Protein AF-A0A455VEK9-F1 (afdb_monomer)

Radius of gyration: 27.52 Å; Cα contacts (8 Å, |Δi|>4): 97; chains: 1; bounding box: 54×45×71 Å

Structure (mmCIF, N/CA/C/O backbone):
data_AF-A0A455VEK9-F1
#
_entry.id   AF-A0A455VEK9-F1
#
loop_
_atom_site.group_PDB
_atom_site.id
_atom_site.type_symbol
_atom_site.label_atom_id
_atom_site.label_alt_id
_atom_site.label_comp_id
_atom_site.label_asym_id
_atom_site.label_entity_id
_atom_site.label_seq_id
_atom_site.pdbx_PDB_ins_code
_atom_site.Cartn_x
_atom_site.Cartn_y
_atom_site.Cartn_z
_atom_site.occupancy
_atom_site.B_iso_or_equiv
_atom_site.auth_seq_id
_atom_site.auth_comp_id
_atom_site.auth_asym_id
_atom_site.auth_atom_id
_atom_site.pdbx_PDB_model_num
ATOM 1 N N . MET A 1 1 ? 9.183 -17.885 -6.581 1.00 49.00 1 MET A N 1
ATOM 2 C CA . MET A 1 1 ? 8.809 -17.542 -7.976 1.00 49.00 1 MET A CA 1
ATOM 3 C C . MET A 1 1 ? 9.908 -16.776 -8.721 1.00 49.00 1 MET A C 1
ATOM 5 O O . MET A 1 1 ? 10.063 -17.034 -9.907 1.00 49.00 1 MET A O 1
ATOM 9 N N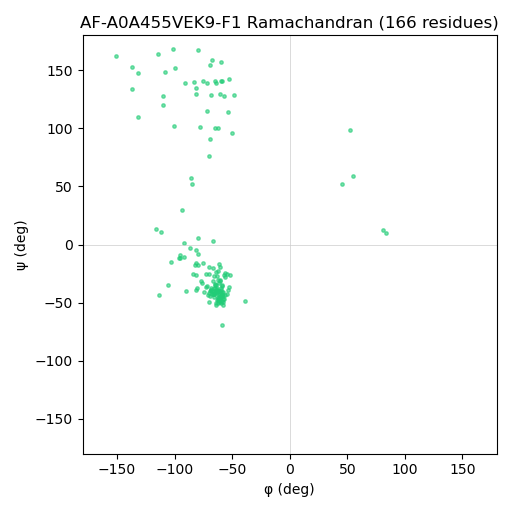 . SER A 1 2 ? 10.698 -15.901 -8.075 1.00 60.31 2 SER A N 1
ATOM 10 C CA . SER A 1 2 ? 11.718 -15.081 -8.764 1.00 60.31 2 SER A CA 1
ATOM 11 C C . SER A 1 2 ? 12.895 -15.869 -9.361 1.00 60.31 2 SER A C 1
ATOM 13 O O . SER A 1 2 ? 13.379 -15.491 -10.421 1.00 60.31 2 SER A O 1
ATOM 15 N N . ILE A 1 3 ? 13.304 -16.995 -8.760 1.00 67.94 3 ILE A N 1
ATOM 16 C CA . ILE A 1 3 ? 14.452 -17.800 -9.233 1.00 67.94 3 ILE A CA 1
ATOM 17 C C . ILE A 1 3 ? 14.229 -18.329 -10.658 1.00 67.94 3 ILE A C 1
ATOM 19 O O . ILE A 1 3 ? 15.059 -18.120 -11.535 1.00 67.94 3 ILE A O 1
ATOM 23 N N . ARG A 1 4 ? 13.060 -18.928 -10.923 1.00 74.62 4 ARG A N 1
ATOM 24 C CA . ARG A 1 4 ? 12.720 -19.468 -12.251 1.00 74.62 4 ARG A CA 1
ATOM 25 C C . ARG A 1 4 ? 12.644 -18.372 -13.322 1.00 74.62 4 ARG A C 1
ATOM 27 O O . ARG A 1 4 ? 13.003 -18.608 -14.470 1.00 74.62 4 ARG A O 1
ATOM 34 N N . LEU A 1 5 ? 12.181 -17.175 -12.953 1.00 75.56 5 LEU A N 1
ATOM 35 C CA . LEU A 1 5 ? 12.148 -16.020 -13.854 1.00 75.56 5 LEU A CA 1
ATOM 36 C C . LEU A 1 5 ? 13.564 -15.501 -14.152 1.00 75.56 5 LEU A C 1
ATOM 38 O O . LEU A 1 5 ? 13.869 -15.206 -15.306 1.00 75.56 5 LEU A O 1
ATOM 42 N N . ALA A 1 6 ? 14.431 -15.436 -13.139 1.00 74.00 6 ALA A N 1
ATOM 43 C CA . ALA A 1 6 ? 15.826 -15.039 -13.304 1.00 74.00 6 ALA A CA 1
ATOM 44 C C . ALA A 1 6 ? 16.577 -15.996 -14.248 1.00 74.00 6 ALA A C 1
ATOM 46 O O . ALA A 1 6 ? 17.208 -15.537 -15.196 1.00 74.00 6 ALA A O 1
ATOM 47 N N . GLU A 1 7 ? 16.416 -17.312 -14.079 1.00 79.00 7 GLU A N 1
ATOM 48 C CA . GLU A 1 7 ? 17.005 -18.329 -14.969 1.00 79.00 7 GLU A CA 1
ATOM 49 C C . GLU A 1 7 ? 16.542 -18.176 -16.431 1.00 79.00 7 GLU A C 1
ATOM 51 O O . GLU A 1 7 ? 17.333 -18.297 -17.370 1.00 79.00 7 GLU A O 1
ATOM 56 N N . MET A 1 8 ? 15.256 -17.876 -16.653 1.00 80.31 8 MET A N 1
ATOM 57 C CA . MET A 1 8 ? 14.725 -17.629 -17.999 1.00 80.31 8 MET A CA 1
ATOM 58 C C . MET A 1 8 ? 15.327 -16.369 -18.636 1.00 80.31 8 MET A C 1
ATOM 60 O O . MET A 1 8 ? 15.599 -16.357 -19.840 1.00 80.31 8 MET A O 1
ATOM 64 N N . LEU A 1 9 ? 15.561 -15.322 -17.843 1.00 78.50 9 LEU A N 1
ATOM 65 C CA . LEU A 1 9 ? 16.163 -14.072 -18.306 1.00 78.50 9 LEU A CA 1
ATOM 66 C C . LEU A 1 9 ? 17.659 -14.213 -18.598 1.00 78.50 9 LEU A C 1
ATOM 68 O O . LEU A 1 9 ? 18.131 -13.655 -19.588 1.00 78.50 9 LEU A O 1
ATOM 72 N N . GLU A 1 10 ? 18.392 -15.003 -17.815 1.00 77.81 10 GLU A N 1
ATOM 73 C CA . GLU A 1 10 ? 19.787 -15.344 -18.119 1.00 77.81 10 GLU A CA 1
ATOM 74 C C . GLU A 1 10 ? 19.894 -16.117 -19.429 1.00 77.81 10 GLU A C 1
ATOM 76 O O . GLU A 1 10 ? 20.705 -15.779 -20.291 1.00 77.81 10 GLU A O 1
ATOM 81 N N . ARG A 1 11 ? 19.017 -17.107 -19.630 1.00 78.25 11 ARG A N 1
ATOM 82 C CA . ARG A 1 11 ? 18.989 -17.881 -20.873 1.00 78.25 11 ARG A CA 1
ATOM 83 C C . ARG A 1 11 ? 18.643 -17.013 -22.082 1.00 78.25 11 ARG A C 1
ATOM 85 O O . ARG A 1 11 ? 19.254 -17.174 -23.136 1.00 78.25 11 ARG A O 1
ATOM 92 N N . ARG A 1 12 ? 17.715 -16.062 -21.928 1.00 77.81 12 ARG A N 1
ATOM 93 C CA . ARG A 1 12 ? 17.414 -15.039 -22.944 1.00 77.81 12 ARG A CA 1
ATOM 94 C C . ARG A 1 12 ? 18.646 -14.183 -23.250 1.00 77.81 12 ARG A C 1
ATOM 96 O O . ARG A 1 12 ? 18.980 -14.031 -24.418 1.00 77.81 12 ARG A O 1
ATOM 103 N N . SER A 1 13 ? 19.328 -13.666 -22.227 1.00 73.88 13 SER A N 1
ATOM 104 C CA . SER A 1 13 ? 20.542 -12.851 -22.388 1.00 73.88 13 SER A CA 1
ATOM 105 C C . SER A 1 13 ? 21.649 -13.622 -23.114 1.00 73.88 13 SER A C 1
ATOM 107 O O . SER A 1 13 ? 22.247 -13.118 -24.062 1.00 73.88 13 SER A O 1
ATOM 109 N N . ALA A 1 14 ? 21.868 -14.888 -22.751 1.00 73.94 14 ALA A N 1
ATOM 110 C CA . ALA A 1 14 ? 22.838 -15.748 -23.418 1.00 73.94 14 ALA A CA 1
ATOM 111 C C . ALA A 1 14 ? 22.513 -15.941 -24.909 1.00 73.94 14 ALA A C 1
ATOM 113 O O . ALA A 1 14 ? 23.411 -15.818 -25.739 1.00 73.94 14 ALA A O 1
ATOM 114 N N . LEU A 1 15 ? 21.244 -16.183 -25.260 1.00 73.38 15 LEU A N 1
ATOM 115 C CA . LEU A 1 15 ? 20.808 -16.317 -26.654 1.00 73.38 15 LEU A CA 1
ATOM 116 C C . LEU A 1 15 ? 21.025 -15.019 -27.444 1.00 73.38 15 LEU A C 1
ATOM 118 O O . LEU A 1 15 ? 21.622 -15.056 -28.518 1.00 73.38 15 LEU A O 1
ATOM 122 N N . LEU A 1 16 ? 20.618 -13.873 -26.895 1.00 68.81 16 LEU A N 1
ATOM 123 C CA . LEU A 1 16 ? 20.774 -12.573 -27.559 1.00 68.81 16 LEU A CA 1
ATOM 124 C C . LEU A 1 16 ? 22.251 -12.180 -27.742 1.00 68.81 16 LEU A C 1
ATOM 126 O O . LEU A 1 16 ? 22.606 -11.606 -28.766 1.00 68.81 16 LEU A O 1
ATOM 130 N N . ASN A 1 17 ? 23.127 -12.546 -26.799 1.00 64.75 17 ASN A N 1
ATOM 131 C CA . ASN A 1 17 ? 24.557 -12.228 -26.867 1.00 64.75 17 ASN A CA 1
ATOM 132 C C . ASN A 1 17 ? 25.375 -13.182 -27.758 1.00 64.75 17 ASN A C 1
ATOM 134 O O . ASN A 1 17 ? 26.420 -12.783 -28.264 1.00 64.75 17 ASN A O 1
ATOM 138 N N . HIS A 1 18 ? 24.939 -14.434 -27.951 1.00 60.41 18 HIS A N 1
ATOM 139 C CA . HIS A 1 18 ? 25.705 -15.446 -28.704 1.00 60.41 18 HIS A CA 1
ATOM 140 C C . HIS A 1 18 ? 25.178 -15.703 -30.118 1.00 60.41 18 HIS A C 1
ATOM 142 O O . HIS A 1 18 ? 25.878 -16.312 -30.927 1.00 60.41 18 HIS A O 1
ATOM 148 N N . SER A 1 19 ? 23.959 -15.270 -30.441 1.00 55.59 19 SER A N 1
ATOM 149 C CA . SER A 1 19 ? 23.353 -15.536 -31.744 1.00 55.59 19 SER A CA 1
ATOM 150 C C . SER A 1 19 ? 22.761 -14.269 -32.352 1.00 55.59 19 SER A C 1
ATOM 152 O O . SER A 1 19 ? 21.723 -13.784 -31.923 1.00 55.59 19 SER A O 1
ATOM 154 N N . GLY A 1 20 ? 23.389 -13.768 -33.421 1.00 56.53 20 GLY A N 1
ATOM 155 C CA . GLY A 1 20 ? 22.920 -12.587 -34.164 1.00 56.53 20 GLY A CA 1
ATOM 156 C C . GLY A 1 20 ? 21.585 -12.775 -34.902 1.00 56.53 20 GLY A C 1
ATOM 157 O O . GLY A 1 20 ? 21.146 -11.880 -35.614 1.00 56.53 20 GLY A O 1
ATOM 158 N N . HIS A 1 21 ? 20.950 -13.941 -34.756 1.00 60.25 21 HIS A N 1
ATOM 159 C CA . HIS A 1 21 ? 19.657 -14.282 -35.351 1.00 60.25 21 HIS A CA 1
ATOM 160 C C . HIS A 1 21 ? 18.473 -14.052 -34.409 1.00 60.25 21 HIS A C 1
ATOM 162 O O . HIS A 1 21 ? 17.329 -14.116 -34.854 1.00 60.25 21 HIS A O 1
ATOM 168 N N . PHE A 1 22 ? 18.726 -13.806 -33.123 1.00 59.12 22 PHE A N 1
ATOM 169 C CA . PHE A 1 22 ? 17.678 -13.574 -32.141 1.00 59.12 22 PHE A CA 1
ATOM 170 C C . PHE A 1 22 ? 17.711 -12.116 -31.708 1.00 59.12 22 PHE A C 1
ATOM 172 O O . PHE A 1 22 ? 18.740 -11.594 -31.292 1.00 59.12 22 PHE A O 1
ATOM 179 N N . TYR A 1 23 ? 16.557 -11.467 -31.791 1.00 59.19 23 TYR A N 1
ATOM 180 C CA . TYR A 1 23 ? 16.343 -10.116 -31.303 1.00 59.19 23 TYR A CA 1
ATOM 181 C C . TYR A 1 23 ? 15.060 -10.091 -30.475 1.00 59.19 23 TYR A C 1
ATOM 183 O O . TYR A 1 23 ? 14.115 -10.840 -30.728 1.00 59.19 23 TYR A O 1
ATOM 191 N N . CYS A 1 24 ? 15.026 -9.235 -29.459 1.00 61.94 24 CYS A N 1
ATOM 192 C CA . CYS A 1 24 ? 13.806 -8.933 -28.727 1.00 61.94 24 CYS A CA 1
ATOM 193 C C . CYS A 1 24 ? 13.382 -7.506 -29.042 1.00 61.94 24 CYS A C 1
ATOM 195 O O . CYS A 1 24 ? 14.107 -6.568 -28.734 1.00 61.94 24 CYS A O 1
ATOM 197 N N . GLU A 1 25 ? 12.183 -7.352 -29.598 1.00 54.66 25 GLU A N 1
ATOM 198 C CA . GLU A 1 25 ? 11.638 -6.052 -30.004 1.00 54.66 25 GLU A CA 1
ATOM 199 C C . GLU A 1 25 ? 11.265 -5.145 -28.821 1.00 54.66 25 GLU A C 1
ATOM 201 O O . GLU A 1 25 ? 11.131 -3.937 -28.992 1.00 54.66 25 GLU A O 1
ATOM 206 N N . ARG A 1 26 ? 11.089 -5.703 -27.615 1.00 56.25 26 ARG A N 1
ATOM 207 C CA . ARG A 1 26 ? 10.710 -4.950 -26.411 1.00 56.25 26 ARG A CA 1
ATOM 208 C C . ARG A 1 26 ? 11.499 -5.375 -25.177 1.00 56.25 26 ARG A C 1
ATOM 210 O O . ARG A 1 26 ? 11.899 -6.537 -25.051 1.00 56.25 26 ARG A O 1
ATOM 217 N N . MET A 1 27 ? 11.642 -4.426 -24.246 1.00 59.47 27 MET A N 1
ATOM 218 C CA . MET A 1 27 ? 12.062 -4.663 -22.860 1.00 59.47 27 MET A CA 1
ATOM 219 C C . MET A 1 27 ? 13.393 -5.420 -22.764 1.00 59.47 27 MET A C 1
ATOM 221 O O . MET A 1 27 ? 13.475 -6.550 -22.264 1.00 59.47 27 MET A O 1
ATOM 225 N N . HIS A 1 28 ? 14.433 -4.822 -23.341 1.00 66.44 28 HIS A N 1
ATOM 226 C CA . HIS A 1 28 ? 15.783 -5.382 -23.340 1.00 66.44 28 HIS A CA 1
ATOM 227 C C . HIS A 1 28 ? 16.707 -4.640 -22.370 1.00 66.44 28 HIS A C 1
ATOM 229 O O . HIS A 1 28 ? 17.533 -5.273 -21.717 1.00 66.44 28 HIS A O 1
ATOM 235 N N . SER A 1 29 ? 16.527 -3.325 -22.221 1.00 75.50 29 SER A N 1
ATOM 236 C CA . SER A 1 29 ? 17.256 -2.527 -21.238 1.00 75.50 29 SER A CA 1
ATOM 237 C C . SER A 1 29 ? 16.415 -2.271 -19.990 1.00 75.50 29 SER A C 1
ATOM 239 O O . SER A 1 29 ? 15.189 -2.177 -20.060 1.00 75.50 29 SER A O 1
ATOM 241 N N . LEU A 1 30 ? 17.079 -2.085 -18.847 1.00 81.69 30 LEU A N 1
ATOM 242 C CA . LEU A 1 30 ? 16.438 -1.647 -17.604 1.00 81.69 30 LEU A CA 1
ATOM 243 C C . LEU A 1 30 ? 15.627 -0.356 -17.806 1.00 81.69 30 LEU A C 1
ATOM 245 O O . LEU A 1 30 ? 14.525 -0.225 -17.283 1.00 81.69 30 LEU A O 1
ATOM 249 N N . THR A 1 31 ? 16.146 0.576 -18.606 1.00 84.00 31 THR A N 1
ATOM 250 C CA . THR A 1 31 ? 15.482 1.859 -18.862 1.00 84.00 31 THR A CA 1
ATOM 251 C C . THR A 1 31 ? 14.162 1.718 -19.615 1.00 84.00 31 THR A C 1
ATOM 253 O O . THR A 1 31 ? 13.276 2.542 -19.421 1.00 84.00 31 THR A O 1
ATOM 256 N N . ASP A 1 32 ? 13.990 0.664 -20.418 1.00 83.12 32 ASP A N 1
ATOM 257 C CA . ASP A 1 32 ? 12.723 0.412 -21.114 1.00 83.12 32 ASP A CA 1
ATOM 258 C C . ASP A 1 32 ? 11.639 -0.044 -20.137 1.00 83.12 32 ASP A C 1
ATOM 260 O O . ASP A 1 32 ? 10.489 0.356 -20.276 1.00 83.12 32 ASP A O 1
ATOM 264 N N . PHE A 1 33 ? 12.006 -0.828 -19.115 1.00 84.69 33 PHE A N 1
ATOM 265 C CA . PHE A 1 33 ? 11.078 -1.193 -18.042 1.00 84.69 33 PHE A CA 1
ATOM 266 C C . PHE A 1 33 ? 10.673 0.024 -17.213 1.00 84.69 33 PHE A C 1
ATOM 268 O O . PHE A 1 33 ? 9.500 0.166 -16.889 1.00 84.69 33 PHE A O 1
ATOM 275 N N . ILE A 1 34 ? 11.629 0.901 -16.883 1.00 88.38 34 ILE A N 1
ATOM 276 C CA . ILE A 1 34 ? 11.358 2.124 -16.115 1.00 88.38 34 ILE A CA 1
ATOM 277 C C . ILE A 1 34 ? 10.450 3.072 -16.916 1.00 88.38 34 ILE A C 1
ATOM 279 O O . ILE A 1 34 ? 9.512 3.634 -16.356 1.00 88.38 34 ILE A O 1
ATOM 283 N N . ASP A 1 35 ? 10.690 3.222 -18.222 1.00 88.44 35 ASP A N 1
ATOM 284 C CA . ASP A 1 35 ? 9.853 4.048 -19.097 1.00 88.44 35 ASP A CA 1
ATOM 285 C C . ASP A 1 35 ? 8.414 3.529 -19.209 1.00 88.44 35 ASP A C 1
ATOM 287 O O . ASP A 1 35 ? 7.488 4.339 -19.168 1.00 88.44 35 ASP A O 1
ATOM 291 N N . ASP A 1 36 ? 8.243 2.209 -19.329 1.00 87.31 36 ASP A N 1
ATOM 292 C CA . ASP A 1 36 ? 6.943 1.537 -19.447 1.00 87.31 36 ASP A CA 1
ATOM 293 C C . ASP A 1 36 ? 6.099 1.723 -18.177 1.00 87.31 36 ASP A C 1
ATOM 295 O O . ASP A 1 36 ? 4.991 2.254 -18.223 1.00 87.31 36 ASP A O 1
ATOM 299 N N . VAL A 1 37 ? 6.658 1.407 -17.003 1.00 88.69 37 VAL A N 1
ATOM 300 C CA . VAL A 1 37 ? 5.939 1.597 -15.726 1.00 88.69 37 VAL A CA 1
ATOM 301 C C . VAL A 1 37 ? 5.776 3.073 -15.357 1.00 88.69 37 VAL A C 1
ATOM 303 O O . VAL A 1 37 ? 4.864 3.445 -14.618 1.00 88.69 37 VAL A O 1
ATOM 306 N N . GLY A 1 38 ? 6.668 3.928 -15.855 1.00 87.38 38 GLY A N 1
ATOM 307 C CA . GLY A 1 38 ? 6.678 5.357 -15.589 1.00 87.38 38 GLY A CA 1
ATOM 308 C C . GLY A 1 38 ? 5.670 6.156 -16.412 1.00 87.38 38 GLY A C 1
ATOM 309 O O . GLY A 1 38 ? 5.505 7.347 -16.145 1.00 87.38 38 GLY A O 1
ATOM 310 N N . GLU A 1 39 ? 4.993 5.560 -17.400 1.00 89.75 39 GLU A N 1
ATOM 311 C CA . GLU A 1 39 ? 4.081 6.264 -18.316 1.00 89.75 39 GLU A CA 1
ATOM 312 C C . GLU A 1 39 ? 2.986 7.051 -17.575 1.00 89.75 39 GLU A C 1
ATOM 314 O O . GLU A 1 39 ? 2.754 8.223 -17.871 1.00 89.75 39 GLU A O 1
ATOM 319 N N . GLY A 1 40 ? 2.392 6.454 -16.537 1.00 90.56 40 GLY A N 1
ATOM 320 C CA . GLY A 1 40 ? 1.359 7.090 -15.711 1.00 90.56 40 GLY A CA 1
ATOM 321 C C . GLY A 1 40 ? 1.878 8.031 -14.615 1.00 90.56 40 GLY A C 1
ATOM 322 O O . GLY A 1 40 ? 1.079 8.664 -13.925 1.00 90.56 40 GLY A O 1
ATOM 323 N N . ASN A 1 41 ? 3.195 8.133 -14.415 1.00 92.75 41 ASN A N 1
ATOM 324 C CA . ASN A 1 41 ? 3.784 8.939 -13.349 1.00 92.75 41 ASN A CA 1
ATOM 325 C C . ASN A 1 41 ? 4.282 10.288 -13.893 1.00 92.75 41 ASN A C 1
ATOM 327 O O . ASN A 1 41 ? 5.366 10.389 -14.467 1.00 92.75 41 ASN A O 1
ATOM 331 N N . GLY A 1 42 ? 3.510 11.353 -13.652 1.00 92.31 42 GLY A N 1
ATOM 332 C CA . GLY A 1 42 ? 3.838 12.701 -14.129 1.00 92.31 42 GLY A CA 1
ATOM 333 C C . GLY A 1 42 ? 5.187 13.237 -13.632 1.00 92.31 42 GLY A C 1
ATOM 334 O O . GLY A 1 42 ? 5.893 13.896 -14.392 1.00 92.31 42 GLY A O 1
ATOM 335 N N . LEU A 1 43 ? 5.594 12.912 -12.399 1.00 94.31 43 LEU A N 1
ATOM 336 C CA . LEU A 1 43 ? 6.900 13.324 -11.868 1.00 94.31 43 LEU A CA 1
ATOM 337 C C . LEU A 1 43 ? 8.043 12.605 -12.586 1.00 94.31 43 LEU A C 1
ATOM 339 O O . LEU A 1 43 ? 9.067 13.215 -12.893 1.00 94.31 43 LEU A O 1
ATOM 343 N N . TYR A 1 44 ? 7.851 11.323 -12.897 1.00 93.94 44 TYR A N 1
ATOM 344 C CA . TYR A 1 44 ? 8.806 10.581 -13.706 1.00 93.94 44 TYR A CA 1
ATOM 345 C C . TYR A 1 44 ? 8.935 11.195 -15.104 1.00 93.94 44 TYR A C 1
ATOM 347 O O . TYR A 1 44 ? 10.049 11.500 -15.524 1.00 93.94 44 TYR A O 1
ATOM 355 N N . GLN A 1 45 ? 7.815 11.442 -15.796 1.00 94.88 45 GLN A N 1
ATOM 356 C CA . GLN A 1 45 ? 7.831 11.995 -17.156 1.00 94.88 45 GLN A CA 1
ATOM 357 C C . GLN A 1 45 ? 8.483 13.384 -17.226 1.00 94.88 45 GLN A C 1
ATOM 359 O O . GLN A 1 45 ? 9.218 13.658 -18.172 1.00 94.88 45 GLN A O 1
ATOM 364 N N . LEU A 1 46 ? 8.223 14.251 -16.241 1.00 94.12 46 LEU A N 1
ATOM 365 C CA . LEU A 1 46 ? 8.692 15.639 -16.255 1.00 94.12 46 LEU A CA 1
ATOM 366 C C . LEU A 1 46 ? 10.143 15.800 -15.802 1.00 94.12 46 LEU A C 1
ATOM 368 O O . LEU A 1 46 ? 10.856 16.625 -16.365 1.00 94.12 46 LEU A O 1
ATOM 372 N N . TYR A 1 47 ? 10.575 15.045 -14.790 1.00 93.75 47 TYR A N 1
ATOM 373 C CA . TYR A 1 47 ? 11.857 15.299 -14.128 1.00 93.75 47 TYR A CA 1
ATOM 374 C C . TYR A 1 47 ? 12.882 14.192 -14.348 1.00 93.75 47 TYR A C 1
ATOM 376 O O . TYR A 1 47 ? 14.042 14.481 -14.611 1.00 93.75 47 TYR A O 1
ATOM 384 N N . LEU A 1 48 ? 12.478 12.923 -14.251 1.00 92.44 48 LEU A N 1
ATOM 385 C CA . LEU A 1 48 ? 13.432 11.807 -14.263 1.00 92.44 48 LEU A CA 1
ATOM 386 C C . LEU A 1 48 ? 13.705 11.280 -15.669 1.00 92.44 48 LEU A C 1
ATOM 388 O O . LEU A 1 48 ? 14.847 10.977 -16.004 1.00 92.44 48 LEU A O 1
ATOM 392 N N . LYS A 1 49 ? 12.677 11.192 -16.514 1.00 92.81 49 LYS A N 1
ATOM 393 C CA . LYS A 1 49 ? 12.809 10.680 -17.878 1.00 92.81 49 LYS A CA 1
ATOM 394 C C . LYS A 1 49 ? 13.799 11.496 -18.723 1.00 92.81 49 LYS A C 1
ATOM 396 O O . LYS A 1 49 ? 14.635 10.865 -19.368 1.00 92.81 49 LYS A O 1
ATOM 401 N N . PRO A 1 50 ? 13.795 12.846 -18.712 1.00 93.94 50 PRO A N 1
ATOM 402 C CA . PRO A 1 50 ? 14.770 13.628 -19.476 1.00 93.94 50 PRO A CA 1
ATOM 403 C C . PRO A 1 50 ? 16.221 13.380 -19.049 1.00 93.94 50 PRO A C 1
ATOM 405 O O . PRO A 1 50 ? 17.102 13.375 -19.902 1.00 93.94 50 PRO A O 1
ATOM 408 N N . GLU A 1 51 ? 16.462 13.117 -17.763 1.00 93.06 51 GLU A N 1
ATOM 409 C CA . GLU A 1 51 ? 17.791 12.802 -17.218 1.00 93.06 51 GLU A CA 1
ATOM 410 C C . GLU A 1 51 ? 18.219 11.356 -17.522 1.00 93.06 51 GLU A C 1
ATOM 412 O O . GLU A 1 51 ? 19.401 11.068 -17.724 1.00 93.06 51 GLU A O 1
ATOM 417 N N . LEU A 1 52 ? 17.258 10.428 -17.607 1.00 89.31 52 LEU A N 1
ATOM 418 C CA . LEU A 1 52 ? 17.512 9.016 -17.901 1.00 89.31 52 LEU A CA 1
ATOM 419 C C . LEU A 1 52 ? 17.809 8.769 -19.390 1.00 89.31 52 LEU A C 1
ATOM 421 O O . LEU A 1 52 ? 18.605 7.891 -19.727 1.00 89.31 52 LEU A O 1
ATOM 425 N N . GLN A 1 53 ? 17.197 9.544 -20.293 1.00 88.38 53 GLN A N 1
ATOM 426 C CA . GLN A 1 53 ? 17.356 9.382 -21.745 1.00 88.38 53 GLN A CA 1
ATOM 427 C C . GLN A 1 53 ? 18.819 9.474 -22.224 1.00 88.38 53 GLN A C 1
ATOM 429 O O . GLN A 1 53 ? 19.256 8.579 -22.950 1.00 88.38 53 GLN A O 1
ATOM 434 N N . PRO A 1 54 ? 19.633 10.462 -21.794 1.00 90.50 54 PRO A N 1
ATOM 435 C CA . PRO A 1 54 ? 21.057 10.515 -22.118 1.00 90.50 54 PRO A CA 1
ATOM 436 C C . PRO A 1 54 ? 21.839 9.270 -21.700 1.00 90.50 54 PRO A C 1
ATOM 438 O O . PRO A 1 54 ? 22.850 8.952 -22.324 1.00 90.50 54 PRO A O 1
ATOM 441 N N . LEU A 1 55 ? 21.394 8.557 -20.662 1.00 87.12 55 LEU A N 1
ATOM 442 C CA . LEU A 1 55 ? 22.071 7.365 -20.158 1.00 87.12 55 LEU A CA 1
ATOM 443 C C . LEU A 1 55 ? 21.771 6.116 -21.005 1.00 87.12 55 LEU A C 1
ATOM 445 O O . LEU A 1 55 ? 22.570 5.179 -20.994 1.00 87.12 55 LEU A O 1
ATOM 449 N N . LYS A 1 56 ? 20.710 6.122 -21.827 1.00 82.81 56 LYS A N 1
ATOM 450 C CA . LYS A 1 56 ? 20.416 5.033 -22.781 1.00 82.81 56 LYS A CA 1
ATOM 451 C C . LYS A 1 56 ? 21.504 4.827 -23.838 1.00 82.81 56 LYS A C 1
ATOM 453 O O . LYS A 1 56 ? 21.547 3.782 -24.477 1.00 82.81 56 LYS A O 1
ATOM 458 N N . ARG A 1 57 ? 22.401 5.803 -24.025 1.00 81.25 57 ARG A N 1
ATOM 459 C CA . ARG A 1 57 ? 23.541 5.698 -24.953 1.00 81.25 57 ARG A CA 1
ATOM 460 C C . ARG A 1 57 ? 24.583 4.660 -24.527 1.00 81.25 57 ARG A C 1
ATOM 462 O O . ARG A 1 57 ? 25.414 4.272 -25.344 1.00 81.25 57 ARG A O 1
ATOM 469 N N . TYR A 1 58 ? 24.605 4.284 -23.247 1.00 80.56 58 TYR A N 1
ATOM 470 C CA . TYR A 1 58 ? 25.538 3.286 -22.740 1.00 80.56 58 TYR A CA 1
ATOM 471 C C . TYR A 1 58 ? 25.012 1.883 -23.029 1.00 80.56 58 TYR A C 1
ATOM 473 O O . TYR A 1 58 ? 23.873 1.554 -22.709 1.00 80.56 58 TYR A O 1
ATOM 481 N N . ASP A 1 59 ? 25.881 1.063 -23.611 1.00 73.31 59 ASP A N 1
ATOM 482 C CA . ASP A 1 59 ? 25.620 -0.344 -23.901 1.00 73.31 59 ASP A CA 1
ATOM 483 C C . ASP A 1 59 ? 25.315 -1.147 -22.618 1.00 73.31 59 ASP A C 1
ATOM 485 O O . ASP A 1 59 ? 25.721 -0.778 -21.514 1.00 73.31 59 ASP A O 1
ATOM 489 N N . LEU A 1 60 ? 24.626 -2.277 -22.751 1.00 73.19 60 LEU A N 1
ATOM 490 C CA . LEU A 1 60 ? 24.084 -3.060 -21.633 1.00 73.19 60 LEU A CA 1
ATOM 491 C C . LEU A 1 60 ? 25.157 -3.601 -20.696 1.00 73.19 60 LEU A C 1
ATOM 493 O O . LEU A 1 60 ? 24.878 -3.822 -19.527 1.00 73.19 60 LEU A O 1
ATOM 497 N N . LYS A 1 61 ? 26.396 -3.747 -21.173 1.00 78.00 61 LYS A N 1
ATOM 498 C CA . LYS A 1 61 ? 27.550 -4.112 -20.337 1.00 78.00 61 LYS A CA 1
ATOM 499 C C . LYS A 1 61 ? 27.855 -3.104 -19.221 1.00 78.00 61 LYS A C 1
ATOM 501 O O . LYS A 1 61 ? 28.576 -3.442 -18.290 1.00 78.00 61 LYS A O 1
ATOM 506 N N . TYR A 1 62 ? 27.362 -1.868 -19.336 1.00 79.12 62 TYR A N 1
ATOM 507 C CA . TYR A 1 62 ? 27.515 -0.824 -18.319 1.00 79.12 62 TYR A CA 1
ATOM 508 C C . TYR A 1 62 ? 26.355 -0.792 -17.318 1.00 79.12 62 TYR A C 1
ATOM 510 O O . TYR A 1 62 ? 26.449 -0.099 -16.307 1.00 79.12 62 TYR A O 1
ATOM 518 N N . TRP A 1 63 ? 25.274 -1.523 -17.587 1.00 82.81 63 TRP A N 1
ATOM 519 C CA . TRP A 1 63 ? 24.091 -1.576 -16.739 1.00 82.81 63 TRP A CA 1
ATOM 520 C C . TRP A 1 63 ? 24.004 -2.926 -16.024 1.00 82.81 63 TRP A C 1
ATOM 522 O O . TRP A 1 63 ? 24.417 -3.944 -16.580 1.00 82.81 63 TRP A O 1
ATOM 532 N N . PRO A 1 64 ? 23.443 -2.979 -14.806 1.00 84.12 64 PRO A N 1
ATOM 533 C CA . PRO A 1 64 ? 23.174 -4.252 -14.157 1.00 84.12 64 PRO A CA 1
ATOM 534 C C . PRO A 1 64 ? 22.223 -5.111 -14.999 1.00 84.12 64 PRO A C 1
ATOM 536 O O . PRO A 1 64 ? 21.244 -4.612 -15.565 1.00 84.12 64 PRO A O 1
ATOM 539 N N . GLY A 1 65 ? 22.487 -6.416 -15.050 1.00 79.19 65 GLY A N 1
ATOM 540 C CA . GLY A 1 65 ? 21.593 -7.365 -15.696 1.00 79.19 65 GLY A CA 1
ATOM 541 C C . GLY A 1 65 ? 20.249 -7.431 -14.969 1.00 79.19 65 GLY A C 1
ATOM 542 O O . GLY A 1 65 ? 20.190 -7.473 -13.742 1.00 79.19 65 GLY A O 1
ATOM 543 N N . ILE A 1 66 ? 19.144 -7.497 -15.717 1.00 79.50 66 ILE A N 1
ATOM 544 C CA . ILE A 1 66 ? 17.791 -7.588 -15.133 1.00 79.50 66 ILE A CA 1
ATOM 545 C C . ILE A 1 66 ? 17.656 -8.828 -14.231 1.00 79.50 66 ILE A C 1
ATOM 547 O O . ILE A 1 66 ? 17.005 -8.771 -13.190 1.00 79.50 66 ILE A O 1
ATOM 551 N N . ALA A 1 67 ? 18.300 -9.941 -14.598 1.00 78.50 67 ALA A N 1
ATOM 552 C CA . ALA A 1 67 ? 18.325 -11.150 -13.778 1.00 78.50 67 ALA A CA 1
ATOM 553 C C . ALA A 1 67 ? 19.028 -10.927 -12.427 1.00 78.50 67 ALA A C 1
ATOM 555 O O . ALA A 1 67 ? 18.543 -11.409 -11.404 1.00 78.50 67 ALA A O 1
ATOM 556 N N . ASP A 1 68 ? 20.115 -10.153 -12.407 1.00 81.69 68 ASP A N 1
ATOM 557 C CA . ASP A 1 68 ? 20.849 -9.828 -11.181 1.00 81.69 68 ASP A CA 1
ATOM 558 C C . ASP A 1 68 ? 20.030 -8.914 -10.267 1.00 81.69 68 ASP A C 1
ATOM 560 O O . ASP A 1 68 ? 19.966 -9.147 -9.061 1.00 81.69 68 ASP A O 1
ATOM 564 N N . ILE A 1 69 ? 19.319 -7.938 -10.842 1.00 82.94 69 ILE A N 1
ATOM 565 C CA . ILE A 1 69 ? 18.385 -7.075 -10.104 1.00 82.94 69 ILE A CA 1
ATOM 566 C C . ILE A 1 69 ? 17.271 -7.915 -9.462 1.00 82.94 69 ILE A C 1
ATOM 568 O O . ILE A 1 69 ? 16.991 -7.768 -8.275 1.00 82.94 69 ILE A O 1
ATOM 572 N N . LEU A 1 70 ? 16.658 -8.835 -10.214 1.00 80.25 70 LEU A N 1
ATOM 573 C CA . LEU A 1 70 ? 15.605 -9.717 -9.693 1.00 80.25 70 LEU A CA 1
ATOM 574 C C . LEU A 1 70 ? 16.112 -10.681 -8.621 1.00 80.25 70 LEU A C 1
ATOM 576 O O . LEU A 1 70 ? 15.378 -10.997 -7.684 1.00 80.25 70 LEU A O 1
ATOM 580 N N . ARG A 1 71 ? 17.353 -11.157 -8.748 1.00 78.12 71 ARG A N 1
ATOM 581 C CA . ARG A 1 71 ? 17.998 -11.976 -7.722 1.00 78.12 71 ARG A CA 1
ATOM 582 C C . ARG A 1 71 ? 18.224 -11.161 -6.452 1.00 78.12 71 ARG A C 1
ATOM 584 O O . ARG A 1 71 ? 17.876 -11.645 -5.384 1.00 78.12 71 ARG A O 1
ATOM 591 N N . SER A 1 72 ? 18.719 -9.928 -6.577 1.00 81.12 72 SER A N 1
ATOM 592 C CA . SER A 1 72 ? 18.887 -9.005 -5.448 1.00 81.12 72 SER A CA 1
ATOM 593 C C . SER A 1 72 ? 17.560 -8.736 -4.736 1.00 81.12 72 SER A C 1
ATOM 595 O O . SER A 1 72 ? 17.477 -8.920 -3.528 1.00 81.12 72 SER A O 1
ATOM 597 N N . LEU A 1 73 ? 16.505 -8.391 -5.482 1.00 77.88 73 LEU A N 1
ATOM 598 C CA . LEU A 1 73 ? 15.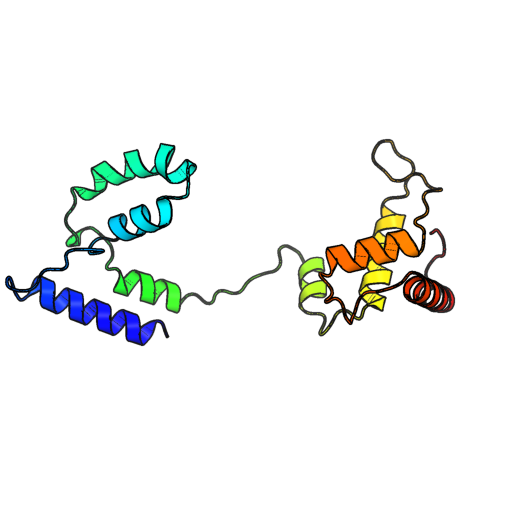151 -8.193 -4.945 1.00 77.88 73 LEU A CA 1
ATOM 599 C C . LEU A 1 73 ? 14.600 -9.455 -4.271 1.00 77.88 73 LEU A C 1
ATOM 601 O O . LEU A 1 73 ? 13.922 -9.382 -3.257 1.00 77.88 73 LEU A O 1
ATOM 605 N N . GLY A 1 74 ? 14.872 -10.630 -4.843 1.00 72.44 74 GLY A N 1
ATOM 606 C CA . GLY A 1 74 ? 14.412 -11.905 -4.297 1.00 72.44 74 GLY A CA 1
ATOM 607 C C . GLY A 1 74 ? 15.179 -12.385 -3.062 1.00 72.44 74 GLY A C 1
A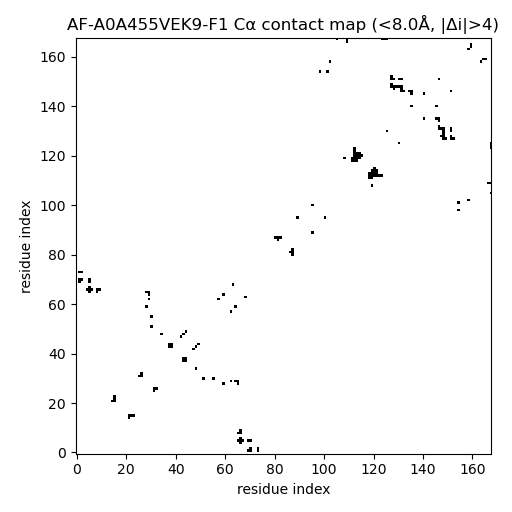TOM 608 O O . GLY A 1 74 ? 14.704 -13.306 -2.404 1.00 72.44 74 GLY A O 1
ATOM 609 N N . MET A 1 75 ? 16.353 -11.815 -2.785 1.00 72.12 75 MET A N 1
ATOM 610 C CA . MET A 1 75 ? 17.170 -12.105 -1.601 1.00 72.12 75 MET A CA 1
ATOM 611 C C . MET A 1 75 ? 16.940 -11.108 -0.462 1.00 72.12 75 MET A C 1
ATOM 613 O O . MET A 1 75 ? 17.396 -11.353 0.652 1.00 72.12 75 MET A O 1
ATOM 617 N N . GLU A 1 76 ? 16.256 -9.997 -0.729 1.00 63.84 76 GLU A N 1
ATOM 618 C CA . GLU A 1 76 ? 15.900 -9.022 0.292 1.00 63.84 76 GLU A CA 1
ATOM 619 C C . GLU A 1 76 ? 14.800 -9.601 1.192 1.00 63.84 76 GLU A C 1
ATOM 621 O O . GLU A 1 76 ? 13.679 -9.866 0.752 1.00 63.84 76 GLU A O 1
ATOM 626 N N . ASP A 1 77 ? 15.128 -9.818 2.467 1.00 54.22 77 ASP A N 1
ATOM 627 C CA . ASP A 1 77 ? 14.139 -10.097 3.506 1.00 54.22 77 ASP A CA 1
ATOM 628 C C . ASP A 1 77 ? 13.346 -8.801 3.722 1.00 54.22 77 ASP A C 1
ATOM 630 O O . ASP A 1 77 ? 13.746 -7.927 4.497 1.00 54.22 77 ASP A O 1
ATOM 634 N N . VAL A 1 78 ? 12.247 -8.631 2.981 1.00 58.34 78 VAL A N 1
ATOM 635 C CA . VAL A 1 78 ? 11.340 -7.484 3.126 1.00 58.34 78 VAL A CA 1
ATOM 636 C C . VAL A 1 78 ? 10.596 -7.624 4.453 1.00 58.34 78 VAL A C 1
ATOM 638 O O . VAL A 1 78 ? 9.432 -8.018 4.522 1.00 58.34 78 VAL A O 1
ATOM 641 N N . ASN A 1 79 ? 11.290 -7.317 5.542 1.00 54.69 79 ASN A N 1
ATOM 642 C CA . ASN A 1 79 ? 10.683 -7.150 6.845 1.00 54.69 79 ASN A CA 1
ATOM 643 C C . ASN A 1 79 ? 10.034 -5.770 6.871 1.00 54.69 79 ASN A C 1
ATOM 645 O O . ASN A 1 79 ? 10.701 -4.753 7.046 1.00 54.69 79 ASN A O 1
ATOM 649 N N . VAL A 1 80 ? 8.714 -5.740 6.687 1.00 60.00 80 VAL A N 1
ATOM 650 C CA . VAL A 1 80 ? 7.913 -4.544 6.955 1.00 60.00 80 VAL A CA 1
ATOM 651 C C . VAL A 1 80 ? 7.989 -4.278 8.455 1.00 60.00 80 VAL A C 1
ATOM 653 O O . VAL A 1 80 ? 7.332 -4.945 9.256 1.00 60.00 80 VAL A O 1
ATOM 656 N N . THR A 1 81 ? 8.836 -3.332 8.846 1.00 58.97 81 THR A N 1
ATOM 657 C CA . THR A 1 81 ? 8.904 -2.850 10.221 1.00 58.97 81 THR A CA 1
ATOM 658 C C . THR A 1 81 ? 7.824 -1.798 10.436 1.00 58.97 81 THR A C 1
ATOM 660 O O . THR A 1 81 ? 7.514 -0.987 9.564 1.00 58.97 81 THR A O 1
ATOM 663 N N . CYS A 1 82 ? 7.191 -1.844 11.603 1.00 65.06 82 CYS A N 1
ATOM 664 C CA . CYS A 1 82 ? 6.225 -0.828 11.992 1.00 65.06 82 CYS A CA 1
ATOM 665 C C . CYS A 1 82 ? 6.982 0.444 12.385 1.00 65.06 82 CYS A C 1
ATOM 667 O O . CYS A 1 82 ? 8.040 0.361 13.007 1.00 65.06 82 CYS A O 1
ATOM 669 N N . ALA A 1 83 ? 6.453 1.612 12.016 1.00 71.19 83 ALA A N 1
ATOM 670 C CA . ALA A 1 83 ? 7.106 2.894 12.286 1.00 71.19 83 ALA A CA 1
ATOM 671 C C . ALA A 1 83 ? 7.224 3.203 13.791 1.00 71.19 83 ALA A C 1
ATOM 673 O O . ALA A 1 83 ? 8.102 3.961 14.198 1.00 71.19 83 ALA A O 1
ATOM 674 N N . ASP A 1 84 ? 6.359 2.600 14.608 1.00 68.56 84 ASP A N 1
ATOM 675 C CA . ASP A 1 84 ? 6.363 2.718 16.058 1.00 68.56 84 ASP A CA 1
ATOM 676 C C . ASP A 1 84 ? 5.800 1.453 16.734 1.00 68.56 84 ASP A C 1
ATOM 678 O O . ASP A 1 84 ? 5.110 0.630 16.121 1.00 68.56 84 ASP A O 1
ATOM 682 N N . GLU A 1 85 ? 6.110 1.320 18.024 1.00 62.81 85 GLU A N 1
ATOM 683 C CA . GLU A 1 85 ? 5.721 0.191 18.877 1.00 62.81 85 GLU A CA 1
ATOM 684 C C . GLU A 1 85 ? 4.192 0.076 19.032 1.00 62.81 85 GLU A C 1
ATOM 686 O O . GLU A 1 85 ? 3.661 -1.024 19.183 1.00 62.81 85 GLU A O 1
ATOM 691 N N . ALA A 1 86 ? 3.453 1.188 18.919 1.00 59.25 86 ALA A N 1
ATOM 692 C CA . ALA A 1 86 ? 1.992 1.178 18.974 1.00 59.25 86 ALA A CA 1
ATOM 693 C C . ALA A 1 86 ? 1.389 0.544 17.708 1.00 59.25 86 ALA A C 1
ATOM 695 O O . ALA A 1 86 ? 0.498 -0.300 17.792 1.00 59.25 86 ALA A O 1
ATOM 696 N N . THR A 1 87 ? 1.920 0.886 16.538 1.00 63.25 87 THR A N 1
ATOM 697 C CA . THR A 1 87 ? 1.556 0.327 15.235 1.00 63.25 87 THR A CA 1
ATOM 698 C C . THR A 1 87 ? 1.917 -1.154 15.176 1.00 63.25 87 THR A C 1
ATOM 700 O O . THR A 1 87 ? 1.122 -1.971 14.708 1.00 63.25 87 THR A O 1
ATOM 703 N N . GLU A 1 88 ? 3.072 -1.524 15.731 1.00 63.38 88 GLU A N 1
ATOM 704 C CA . GLU A 1 88 ? 3.489 -2.918 15.861 1.00 63.38 88 GLU A CA 1
ATOM 705 C C . GLU A 1 88 ? 2.544 -3.725 16.749 1.00 63.38 88 GLU A C 1
ATOM 707 O O . GLU A 1 88 ? 2.114 -4.811 16.357 1.00 63.38 88 GLU A O 1
ATOM 712 N N . ALA A 1 89 ? 2.161 -3.188 17.909 1.00 61.41 89 ALA A N 1
ATOM 713 C CA . ALA A 1 89 ? 1.204 -3.822 18.806 1.00 61.41 89 ALA A CA 1
ATOM 714 C C . ALA A 1 89 ? -0.173 -3.997 18.145 1.00 61.41 89 ALA A C 1
ATOM 716 O O . ALA A 1 89 ? -0.789 -5.052 18.287 1.00 61.41 89 ALA A O 1
ATOM 717 N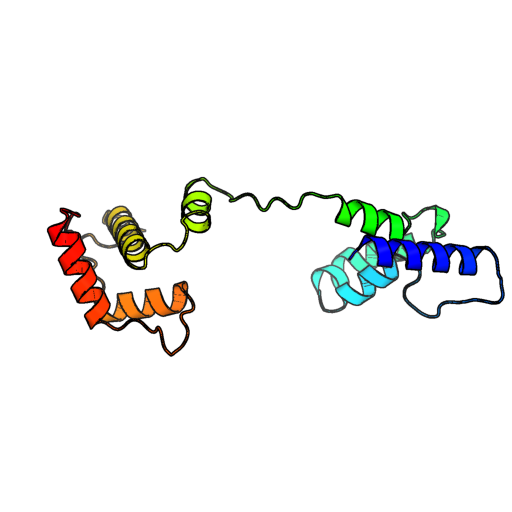 N . ILE A 1 90 ? -0.633 -3.009 17.370 1.00 60.25 90 ILE A N 1
ATOM 718 C CA . ILE A 1 90 ? -1.906 -3.063 16.635 1.00 60.25 90 ILE A CA 1
ATOM 719 C C . ILE A 1 90 ? -1.871 -4.129 15.530 1.00 60.25 90 ILE A C 1
ATOM 721 O O . ILE A 1 90 ? -2.837 -4.877 15.372 1.00 60.25 90 ILE A O 1
ATOM 725 N N . ILE A 1 91 ? -0.769 -4.225 14.779 1.00 59.50 91 ILE A N 1
ATOM 726 C CA . ILE A 1 91 ? -0.614 -5.184 13.674 1.00 59.50 91 ILE A CA 1
ATOM 727 C C . ILE A 1 91 ? -0.379 -6.610 14.194 1.00 59.50 91 ILE A C 1
ATOM 729 O O . ILE A 1 91 ? -0.949 -7.565 13.660 1.00 59.50 91 ILE A O 1
ATOM 733 N N . LYS A 1 92 ? 0.437 -6.777 15.244 1.00 58.78 92 LYS A N 1
ATOM 734 C CA . LYS A 1 92 ? 0.777 -8.086 15.832 1.00 58.78 92 LYS A CA 1
ATOM 735 C C . LYS A 1 92 ? -0.277 -8.619 16.797 1.00 58.78 92 LYS A C 1
ATOM 737 O O . LYS A 1 92 ? -0.269 -9.818 17.089 1.00 58.78 92 LYS A O 1
ATOM 742 N N . ALA A 1 93 ? -1.200 -7.786 17.279 1.00 50.22 93 ALA A N 1
ATOM 743 C CA . ALA A 1 93 ? -2.361 -8.256 18.019 1.00 50.22 93 ALA A CA 1
ATOM 744 C C . ALA A 1 93 ? -3.214 -9.147 17.105 1.00 50.22 93 ALA A C 1
ATOM 746 O O . ALA A 1 93 ? -3.974 -8.688 16.255 1.00 50.22 93 ALA A O 1
ATOM 747 N N . ARG A 1 94 ? -3.058 -10.461 17.279 1.00 44.59 94 ARG A N 1
ATOM 748 C CA . ARG A 1 94 ? -3.812 -11.536 16.630 1.00 44.59 94 ARG A CA 1
ATOM 749 C C . ARG A 1 94 ? -5.316 -11.262 16.762 1.00 44.59 94 ARG A C 1
ATOM 751 O O . ARG A 1 94 ? -5.909 -11.616 17.772 1.00 44.59 94 ARG A O 1
ATOM 758 N N . ARG A 1 95 ? -5.890 -10.647 15.717 1.00 52.78 95 ARG A N 1
ATOM 759 C CA . ARG A 1 95 ? -7.214 -9.994 15.687 1.00 52.78 95 ARG A CA 1
ATOM 760 C C . ARG A 1 95 ? -7.348 -8.978 16.830 1.00 52.78 95 ARG A C 1
ATOM 762 O O . ARG A 1 95 ? -7.710 -9.396 17.929 1.00 52.78 95 ARG A O 1
ATOM 769 N N . PRO A 1 96 ? -7.141 -7.666 16.597 1.00 53.59 96 PRO A N 1
ATOM 770 C CA . PRO A 1 96 ? -7.575 -6.666 17.562 1.00 53.59 96 PRO A CA 1
ATOM 771 C C . PRO A 1 96 ? -9.048 -6.950 17.808 1.00 53.59 96 PRO A C 1
ATOM 773 O O . PRO A 1 96 ? -9.853 -6.910 16.870 1.00 53.59 96 PRO A O 1
ATOM 776 N N . SER A 1 97 ? -9.398 -7.362 19.025 1.00 72.00 97 SER A N 1
ATOM 777 C CA . SER A 1 97 ? -10.802 -7.564 19.315 1.00 72.00 97 SER A C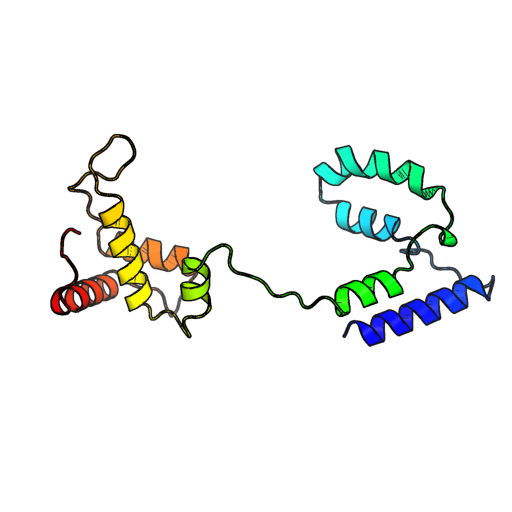A 1
ATOM 778 C C . SER A 1 97 ? -11.467 -6.214 19.073 1.00 72.00 97 SER A C 1
ATOM 780 O O . SER A 1 97 ? -10.894 -5.165 19.374 1.00 72.00 97 SER A O 1
ATOM 782 N N . LEU A 1 98 ? -12.663 -6.205 18.495 1.00 76.06 98 LEU A N 1
ATOM 783 C CA . LEU A 1 98 ? -13.381 -4.958 18.234 1.00 76.06 98 LEU A CA 1
ATOM 784 C C . LEU A 1 98 ? -13.482 -4.077 19.503 1.00 76.06 98 LEU A C 1
ATOM 786 O O . LEU A 1 98 ? -13.544 -2.854 19.449 1.00 76.06 98 LEU A O 1
ATOM 790 N N . MET A 1 99 ? -13.436 -4.727 20.667 1.00 77.31 99 MET A N 1
ATOM 791 C CA . MET A 1 99 ? -13.354 -4.111 21.983 1.00 77.31 99 MET A CA 1
ATOM 792 C C . MET A 1 99 ? -12.031 -3.388 22.260 1.00 77.31 99 MET A C 1
ATOM 794 O O . MET A 1 99 ? -12.077 -2.317 22.856 1.00 77.31 99 MET A O 1
ATOM 798 N N . ASP A 1 100 ? -10.883 -3.929 21.852 1.00 78.44 100 ASP A N 1
ATOM 799 C CA . ASP A 1 100 ? -9.590 -3.250 22.000 1.00 78.44 100 ASP A CA 1
ATOM 800 C C . ASP A 1 100 ? -9.510 -2.029 21.080 1.00 78.44 100 ASP A C 1
ATOM 802 O O . ASP A 1 100 ? -9.041 -0.978 21.507 1.00 78.44 100 ASP A O 1
ATOM 806 N N . PHE A 1 101 ? -10.074 -2.125 19.868 1.00 81.94 101 PHE A N 1
ATOM 807 C CA . PHE A 1 101 ? -10.241 -0.966 18.987 1.00 81.94 101 PHE A CA 1
ATOM 808 C C . PHE A 1 101 ? -11.073 0.132 19.659 1.00 81.94 101 PHE A C 1
ATOM 810 O O . PHE A 1 101 ? -10.630 1.274 19.731 1.00 81.94 101 PHE A O 1
ATOM 817 N N . PHE A 1 102 ? -12.259 -0.199 20.190 1.00 81.94 102 PHE A N 1
ATOM 818 C CA . PHE A 1 102 ? -13.090 0.794 20.877 1.00 81.94 102 PHE A CA 1
ATOM 819 C C . PHE A 1 102 ? -12.413 1.355 22.124 1.00 81.94 102 PHE A C 1
ATOM 821 O O . PHE A 1 102 ? -12.535 2.546 22.383 1.00 81.94 102 PHE A O 1
ATOM 828 N N . ARG A 1 103 ? -11.683 0.529 22.878 1.00 82.25 103 ARG A N 1
ATOM 829 C CA . ARG A 1 103 ? -10.923 0.975 24.049 1.00 82.25 103 ARG A CA 1
ATOM 830 C C . ARG A 1 103 ? -9.881 2.024 23.667 1.00 82.25 103 ARG A C 1
ATOM 832 O O . ARG A 1 103 ? -9.851 3.081 24.286 1.00 82.25 103 ARG A O 1
ATOM 839 N N . GLU A 1 104 ? -9.068 1.744 22.654 1.00 83.81 104 GLU A N 1
ATOM 840 C CA . GLU A 1 104 ? -8.015 2.658 22.209 1.00 83.81 104 GLU A CA 1
ATOM 841 C C . GLU A 1 104 ? -8.594 3.918 21.558 1.00 83.81 104 GLU A C 1
ATOM 843 O O . GLU A 1 104 ? -8.189 5.029 21.892 1.00 83.81 104 GLU A O 1
ATOM 848 N N . LEU A 1 105 ? -9.604 3.765 20.692 1.00 84.06 105 LEU A N 1
ATOM 849 C CA . LEU A 1 105 ? -10.307 4.891 20.074 1.00 84.06 105 LEU A CA 1
ATOM 850 C C . LEU A 1 105 ? -10.887 5.826 21.128 1.00 84.06 105 LEU A C 1
ATOM 852 O O . LEU A 1 105 ? -10.800 7.044 20.979 1.00 84.06 105 LEU A O 1
ATOM 856 N N . PHE A 1 106 ? -11.490 5.256 22.173 1.00 83.81 106 PHE A N 1
ATOM 857 C CA . PHE A 1 106 ? -11.904 6.029 23.321 1.00 83.81 106 PHE A CA 1
ATOM 858 C C . PHE A 1 106 ? -10.669 6.703 23.899 1.00 83.81 106 PHE A C 1
ATOM 860 O O . PHE A 1 106 ? -10.561 7.899 23.677 1.00 83.81 106 PHE A O 1
ATOM 867 N N . ASN A 1 107 ? -9.705 6.012 24.513 1.00 84.06 107 ASN A N 1
ATOM 868 C CA . ASN A 1 107 ? -8.536 6.640 25.161 1.00 84.06 107 ASN A CA 1
ATOM 869 C C . ASN A 1 107 ? -7.961 7.854 24.401 1.00 84.06 107 ASN A C 1
ATOM 871 O O . ASN A 1 107 ? -7.855 8.937 24.974 1.00 84.06 107 ASN A O 1
ATOM 875 N N . ARG A 1 108 ? -7.731 7.717 23.090 1.00 83.62 108 ARG A N 1
ATOM 876 C CA . ARG A 1 108 ? -7.261 8.803 22.214 1.00 83.62 108 ARG A CA 1
ATOM 877 C C . ARG A 1 108 ? -8.173 10.027 22.192 1.00 83.62 108 ARG A C 1
ATOM 879 O O . ARG A 1 108 ? -7.701 11.157 22.265 1.00 83.62 108 ARG A O 1
ATOM 886 N N . ILE A 1 109 ? -9.485 9.835 22.101 1.00 83.88 109 ILE A N 1
ATOM 887 C CA . ILE A 1 109 ? -10.450 10.936 22.153 1.00 83.88 109 ILE A CA 1
ATOM 888 C C . ILE A 1 109 ? -10.330 11.711 23.482 1.00 83.88 109 ILE A C 1
ATOM 890 O O . ILE A 1 109 ? -10.439 12.931 23.444 1.00 83.88 109 ILE A O 1
ATOM 894 N N . ASP A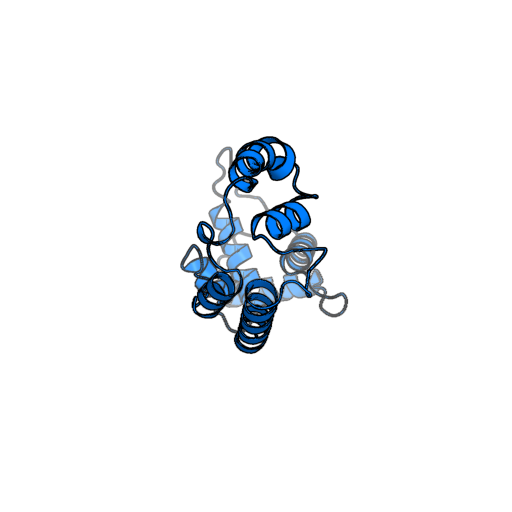 1 110 ? -10.080 11.069 24.630 1.00 82.50 110 ASP A N 1
ATOM 895 C CA . ASP A 1 110 ? -9.999 11.745 25.946 1.00 82.50 110 ASP A CA 1
ATOM 896 C C . ASP A 1 110 ? -8.642 12.399 26.155 1.00 82.50 110 ASP A C 1
ATOM 898 O O . ASP A 1 110 ? -8.589 13.537 26.615 1.00 82.50 110 ASP A O 1
ATOM 902 N N . GLU A 1 111 ? -7.563 11.769 25.686 1.00 83.88 111 GLU A N 1
ATOM 903 C CA . GLU A 1 111 ? -6.243 12.405 25.589 1.00 83.88 111 GLU A CA 1
ATOM 904 C C . GLU A 1 111 ? -6.317 13.732 24.819 1.00 83.88 111 GLU A C 1
ATOM 906 O O . GLU A 1 111 ? -5.668 14.716 25.180 1.00 83.88 111 GLU A O 1
ATOM 911 N N . HIS A 1 112 ? -7.163 13.794 23.787 1.00 84.25 112 HIS A N 1
ATOM 912 C CA . HIS A 1 112 ? -7.378 15.000 22.997 1.00 84.25 112 HIS A CA 1
ATOM 913 C C . HIS A 1 112 ? -8.447 15.954 23.557 1.00 84.25 112 HIS A C 1
ATOM 915 O O . HIS A 1 112 ? -8.604 17.043 23.005 1.00 84.25 112 HIS A O 1
ATOM 921 N N . LYS A 1 113 ? -9.143 15.637 24.658 1.00 85.44 113 LYS A N 1
ATOM 922 C CA . LYS A 1 113 ? -10.125 16.521 25.328 1.00 85.44 113 LYS A CA 1
ATOM 923 C C . LYS A 1 113 ? -9.478 17.492 26.321 1.00 85.44 113 LYS A C 1
ATOM 925 O O . LYS A 1 113 ? -9.898 17.618 27.471 1.00 85.44 113 LYS A O 1
ATOM 930 N N . THR A 1 114 ? -8.460 18.238 25.903 1.00 83.50 114 THR A N 1
ATOM 931 C CA . THR A 1 114 ? -7.745 19.139 26.829 1.00 83.50 114 THR A CA 1
ATOM 932 C C . THR A 1 114 ? -8.431 20.503 26.999 1.00 83.50 114 THR A C 1
ATOM 934 O O . THR A 1 114 ? -8.336 21.118 28.069 1.00 83.50 114 THR A O 1
ATOM 937 N N . GLY A 1 115 ? -9.211 20.947 26.005 1.00 77.56 115 GLY A N 1
ATOM 938 C CA . GLY A 1 115 ? -9.899 22.246 25.984 1.00 77.56 115 GLY A CA 1
ATOM 939 C C . GLY A 1 115 ? -9.041 23.427 25.498 1.00 77.56 115 GLY A C 1
ATOM 940 O O . GLY A 1 115 ? -9.459 24.573 25.630 1.00 77.56 115 GLY A O 1
ATOM 941 N N . HIS A 1 116 ? -7.853 23.166 24.949 1.00 84.44 116 HIS A N 1
ATOM 942 C CA . HIS A 1 116 ? -7.017 24.124 24.219 1.00 84.44 116 HIS A CA 1
ATOM 943 C C . HIS A 1 116 ? -7.467 24.345 22.762 1.00 84.44 116 HIS A C 1
ATOM 945 O O . HIS A 1 116 ? -8.241 23.565 22.212 1.00 84.44 116 HIS A O 1
ATOM 951 N N . TRP A 1 117 ? -6.918 25.389 22.125 1.00 73.69 117 TRP A N 1
ATOM 952 C CA . TRP A 1 117 ? -7.304 25.914 20.801 1.00 73.69 117 TRP A CA 1
ATOM 953 C C . TRP A 1 117 ? -7.290 24.889 19.647 1.00 73.69 117 TRP A C 1
ATOM 955 O O . TRP A 1 117 ? -8.029 25.053 18.684 1.00 73.69 117 TRP A O 1
ATOM 965 N N . TYR A 1 118 ? -6.493 23.820 19.758 1.00 78.38 118 TYR A N 1
ATOM 966 C CA . TYR A 1 118 ? -6.384 22.740 18.760 1.00 78.38 118 TYR A CA 1
ATOM 967 C C . TYR A 1 118 ? -6.847 21.372 19.278 1.00 78.38 118 TYR A C 1
ATOM 969 O O . TYR A 1 118 ? -6.553 20.341 18.682 1.00 78.38 118 TYR A O 1
ATOM 977 N N . SER A 1 119 ? -7.533 21.350 20.417 1.00 83.94 119 SER A N 1
ATOM 978 C CA . SER A 1 119 ? -7.972 20.124 21.081 1.00 83.94 119 SER A CA 1
ATOM 979 C C . SER A 1 119 ? -9.492 20.021 21.086 1.00 83.94 119 SER A C 1
ATOM 981 O O . SER A 1 119 ? -10.199 21.011 20.887 1.00 83.94 119 SER A O 1
ATOM 983 N N . LEU A 1 120 ? -10.006 18.826 21.355 1.00 86.25 120 LEU A N 1
ATOM 984 C CA . LEU A 1 120 ? -11.433 18.633 21.528 1.00 86.25 120 LEU A CA 1
ATOM 985 C C . LEU A 1 120 ? -11.913 19.394 22.777 1.00 86.25 120 LEU A C 1
ATOM 987 O O . LEU A 1 120 ? -11.233 19.399 23.812 1.00 86.25 120 LEU A O 1
ATOM 991 N N . PRO A 1 121 ? -13.100 20.025 22.721 1.00 88.06 121 PRO A N 1
ATOM 992 C CA . PRO A 1 121 ? -13.740 20.556 23.914 1.00 88.06 121 PRO A CA 1
ATOM 993 C C . PRO A 1 121 ? -13.845 19.477 24.996 1.00 88.06 121 PRO A C 1
ATOM 995 O O . PRO A 1 121 ? -14.179 18.332 24.700 1.00 88.06 121 PRO A O 1
ATOM 998 N N . ARG A 1 122 ? -13.657 19.840 26.270 1.00 85.00 122 ARG A N 1
ATOM 999 C CA . ARG A 1 122 ? -13.789 18.889 27.397 1.00 85.00 122 ARG A CA 1
ATOM 1000 C C . ARG A 1 122 ? -15.163 18.208 27.453 1.00 85.00 122 ARG A C 1
ATOM 1002 O O . ARG A 1 122 ? -15.303 17.105 27.966 1.00 85.00 122 ARG A O 1
ATOM 1009 N N . THR A 1 123 ? -16.182 18.872 26.914 1.00 85.00 123 THR A N 1
ATOM 1010 C CA . THR A 1 123 ? -17.567 18.392 26.827 1.00 85.00 123 THR A CA 1
ATOM 1011 C C . THR A 1 123 ? -17.880 17.651 25.528 1.00 85.00 123 THR A C 1
ATOM 1013 O O . THR A 1 123 ? -19.024 17.245 25.335 1.00 85.00 123 THR A O 1
ATOM 1016 N N . PHE A 1 124 ? -16.909 17.480 24.628 1.00 85.06 124 PHE A N 1
ATOM 1017 C CA . PHE A 1 124 ? -17.112 16.810 23.349 1.00 85.06 124 PHE A CA 1
ATOM 1018 C C . PHE A 1 124 ? -17.567 15.369 23.567 1.00 85.06 124 PHE A C 1
ATOM 1020 O O . PHE A 1 124 ? -16.933 14.632 24.316 1.00 85.06 124 PHE A O 1
ATOM 1027 N N . LYS A 1 125 ? -18.648 14.959 22.901 1.00 83.88 125 LYS A N 1
ATOM 1028 C CA . LYS A 1 125 ? -19.166 13.590 22.960 1.00 83.88 125 LYS A CA 1
ATOM 1029 C C . LYS A 1 125 ? -19.550 13.127 21.569 1.00 83.88 125 LYS A C 1
ATOM 1031 O O . LYS A 1 125 ? -20.266 13.833 20.863 1.00 83.88 125 LYS A O 1
ATOM 1036 N N . LEU A 1 126 ? -19.146 11.914 21.209 1.00 85.94 126 LEU A N 1
ATOM 1037 C CA . LEU A 1 126 ? -19.668 11.246 20.022 1.00 85.94 126 LEU A CA 1
ATOM 1038 C C . LEU A 1 126 ? -20.884 10.396 20.386 1.00 85.94 126 LEU A C 1
ATOM 1040 O O . LEU A 1 126 ? -20.918 9.719 21.422 1.00 85.94 126 LEU A O 1
ATOM 1044 N N . SER A 1 127 ? -21.884 10.436 19.508 1.00 89.50 127 SER A N 1
ATOM 1045 C CA . SER A 1 127 ? -23.007 9.510 19.572 1.00 89.50 127 SER A CA 1
ATOM 1046 C C . SER A 1 127 ? -22.545 8.101 19.206 1.00 89.50 127 SER A C 1
ATOM 1048 O O . SER A 1 127 ? -21.584 7.915 18.456 1.00 89.50 127 SER A O 1
ATOM 1050 N N . ASP A 1 128 ? -23.264 7.096 19.701 1.00 89.75 128 ASP A N 1
ATOM 1051 C CA . ASP A 1 128 ? -22.961 5.696 19.389 1.00 89.75 128 ASP A CA 1
ATOM 1052 C C . ASP A 1 128 ? -23.062 5.415 17.877 1.00 89.75 128 ASP A C 1
ATOM 1054 O O . ASP A 1 128 ? -22.292 4.623 17.344 1.00 89.75 128 ASP A O 1
ATOM 1058 N N . GLY A 1 129 ? -23.952 6.122 17.168 1.00 91.25 129 GLY A N 1
ATOM 1059 C CA . GLY A 1 129 ? -24.055 6.055 15.708 1.00 91.25 129 GLY A CA 1
ATOM 1060 C C . GLY A 1 129 ? -22.842 6.649 14.988 1.00 91.25 129 GLY A C 1
ATOM 1061 O O . GLY A 1 129 ? -22.332 6.036 14.059 1.00 91.25 129 GLY A O 1
ATOM 1062 N N . ALA A 1 130 ? -22.327 7.798 15.441 1.00 88.38 130 ALA A N 1
ATOM 1063 C CA . ALA A 1 130 ? -21.123 8.390 14.854 1.00 88.38 130 ALA A CA 1
ATOM 1064 C C . ALA A 1 130 ? -19.890 7.496 15.063 1.00 88.38 130 ALA A C 1
ATOM 1066 O O . ALA A 1 130 ? -19.088 7.316 14.151 1.00 88.38 130 ALA A O 1
ATOM 1067 N N . LEU A 1 131 ? -19.770 6.889 16.246 1.00 88.56 131 LEU A N 1
ATOM 1068 C CA . LEU A 1 131 ? -18.714 5.925 16.560 1.00 88.56 131 LEU A CA 1
ATOM 1069 C C . LEU A 1 131 ? -18.809 4.657 15.704 1.00 88.56 131 LEU A C 1
ATOM 1071 O O . LEU A 1 131 ? -17.782 4.158 15.250 1.00 88.56 131 LEU A O 1
ATOM 1075 N N . ALA A 1 132 ? -20.023 4.159 15.457 1.00 89.75 132 ALA A N 1
ATOM 1076 C CA . ALA A 1 132 ? -20.248 3.029 14.562 1.00 89.75 132 ALA A CA 1
ATOM 1077 C C . ALA A 1 132 ? -19.793 3.362 13.132 1.00 89.75 132 ALA A C 1
ATOM 1079 O O . ALA A 1 132 ? -19.018 2.610 12.548 1.00 89.75 132 ALA A O 1
ATOM 1080 N N . THR A 1 133 ? -20.179 4.530 12.608 1.00 88.62 133 THR A N 1
ATOM 1081 C CA . THR A 1 133 ? -19.745 5.006 11.286 1.00 88.62 133 THR A CA 1
ATOM 1082 C C . THR A 1 133 ? -18.224 5.121 11.184 1.00 88.62 133 THR A C 1
ATOM 1084 O O . THR A 1 133 ? -17.640 4.599 10.239 1.00 88.62 133 THR A O 1
ATOM 1087 N N . ILE A 1 134 ? -17.567 5.752 12.165 1.00 87.00 134 ILE A N 1
ATOM 1088 C CA . ILE A 1 134 ? -16.100 5.869 12.196 1.00 87.00 134 ILE A CA 1
ATOM 1089 C C . ILE A 1 134 ? -15.453 4.484 12.206 1.00 87.00 134 ILE A C 1
ATOM 1091 O O . ILE A 1 134 ? -14.488 4.260 11.479 1.00 87.00 134 ILE A O 1
ATOM 1095 N N . CYS A 1 135 ? -15.983 3.545 12.992 1.00 84.88 135 CYS A N 1
ATOM 1096 C CA . CYS A 1 135 ? -15.447 2.191 13.047 1.00 84.88 135 CYS A CA 1
ATOM 1097 C C . CYS A 1 135 ? -15.595 1.483 11.698 1.00 84.88 135 CYS A C 1
ATOM 1099 O O . CYS A 1 135 ? -14.596 1.017 11.167 1.00 84.88 135 CYS A O 1
ATOM 1101 N N . ASN A 1 136 ? -16.787 1.492 11.097 1.00 87.31 136 ASN A N 1
ATOM 1102 C CA . ASN A 1 136 ? -17.036 0.847 9.805 1.00 87.31 136 ASN A CA 1
ATOM 1103 C C . ASN A 1 136 ? -16.120 1.393 8.698 1.00 87.31 136 ASN A C 1
ATOM 1105 O O . ASN A 1 136 ? -15.579 0.611 7.925 1.00 87.31 136 ASN A O 1
ATOM 1109 N N . ILE A 1 137 ? -15.892 2.714 8.666 1.00 84.25 137 ILE A N 1
ATOM 1110 C CA . ILE A 1 137 ? -15.000 3.359 7.687 1.00 84.25 137 ILE A CA 1
ATOM 1111 C C . ILE A 1 137 ? -13.532 3.011 7.955 1.00 84.25 137 ILE A C 1
ATOM 1113 O O . ILE A 1 137 ? -12.810 2.634 7.041 1.00 84.25 137 ILE A O 1
ATOM 1117 N N . THR A 1 138 ? -13.065 3.144 9.198 1.00 81.56 138 THR A N 1
ATOM 1118 C CA . THR A 1 138 ? -11.640 2.940 9.526 1.00 81.56 138 THR A CA 1
ATOM 1119 C C . THR A 1 138 ? -11.224 1.473 9.484 1.00 81.56 1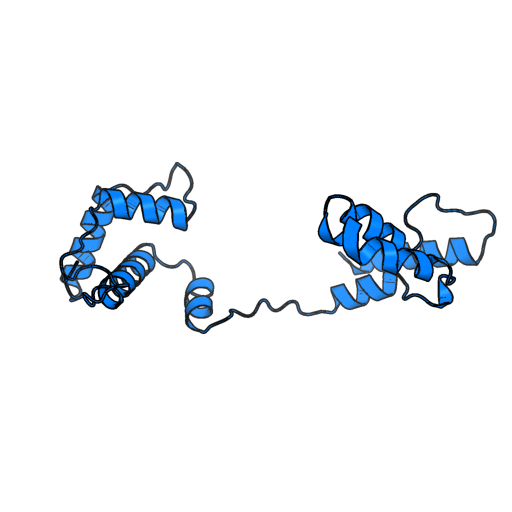38 THR A C 1
ATOM 1121 O O . THR A 1 138 ? -10.051 1.172 9.280 1.00 81.56 138 THR A O 1
ATOM 1124 N N . ARG A 1 139 ? -12.173 0.554 9.683 1.00 78.56 139 ARG A N 1
ATOM 1125 C CA . ARG A 1 139 ? -11.951 -0.893 9.651 1.00 78.56 139 ARG A CA 1
ATOM 1126 C C . ARG A 1 139 ? -12.253 -1.549 8.309 1.00 78.56 139 ARG A C 1
ATOM 1128 O O . ARG A 1 139 ? -11.935 -2.732 8.202 1.00 78.56 139 ARG A O 1
ATOM 1135 N N . ASP A 1 140 ? -12.845 -0.812 7.368 1.00 81.38 140 ASP A N 1
ATOM 1136 C CA . ASP A 1 140 ? -13.315 -1.307 6.067 1.00 81.38 140 ASP A CA 1
ATOM 1137 C C . ASP A 1 140 ? -14.084 -2.634 6.204 1.00 81.38 140 ASP A C 1
ATOM 1139 O O . ASP A 1 140 ? -13.734 -3.661 5.623 1.00 81.38 140 ASP A O 1
ATOM 1143 N N . LEU A 1 141 ? -15.077 -2.644 7.105 1.00 79.44 141 LEU A N 1
ATOM 1144 C CA . LEU A 1 141 ? -15.831 -3.861 7.411 1.00 79.44 141 LEU A CA 1
ATOM 1145 C C . LEU A 1 141 ? -16.763 -4.226 6.250 1.00 79.44 141 LEU A C 1
ATOM 1147 O O . LEU A 1 141 ? -17.423 -3.339 5.698 1.00 79.44 141 LEU A O 1
ATOM 1151 N N . PRO A 1 142 ? -16.871 -5.520 5.903 1.00 80.25 142 PRO A N 1
ATOM 1152 C CA . PRO A 1 142 ? -17.772 -5.956 4.853 1.00 80.25 142 PRO A CA 1
ATOM 1153 C C . PRO A 1 142 ? -19.245 -5.762 5.276 1.00 80.25 142 PRO A C 1
ATOM 1155 O O . PRO A 1 142 ? -19.542 -5.661 6.471 1.00 80.25 142 PRO A O 1
ATOM 1158 N N . PRO A 1 143 ? -20.193 -5.693 4.318 1.00 80.81 143 PRO A N 1
ATOM 1159 C CA . PRO A 1 143 ? -21.595 -5.347 4.586 1.00 80.81 143 PRO A CA 1
ATOM 1160 C C . PRO A 1 143 ? -22.313 -6.235 5.617 1.00 80.81 143 PRO A C 1
ATOM 1162 O O . PRO A 1 143 ? -23.283 -5.803 6.236 1.00 80.81 143 PRO A O 1
ATOM 1165 N N . ASP A 1 144 ? -21.853 -7.469 5.793 1.00 82.62 144 ASP A N 1
ATOM 1166 C CA . ASP A 1 144 ? -22.355 -8.468 6.736 1.00 82.62 144 ASP A CA 1
ATOM 1167 C C . ASP A 1 144 ? -21.810 -8.307 8.166 1.00 82.62 144 ASP A C 1
ATOM 1169 O O . ASP A 1 144 ? -22.418 -8.814 9.110 1.00 82.62 144 ASP A O 1
ATOM 1173 N N . GLU A 1 145 ? -20.719 -7.559 8.350 1.00 82.56 145 GLU A N 1
ATOM 1174 C CA . GLU A 1 145 ? -20.075 -7.313 9.650 1.00 82.56 145 GLU A CA 1
ATOM 1175 C C . GLU A 1 145 ? -20.208 -5.854 10.127 1.00 82.56 145 GLU A C 1
ATOM 1177 O O . GLU A 1 145 ? -19.570 -5.446 11.101 1.00 82.56 145 GLU A O 1
ATOM 1182 N N . VAL A 1 146 ? -21.050 -5.057 9.461 1.00 86.94 146 VAL A N 1
ATOM 1183 C CA . VAL A 1 146 ? -21.274 -3.642 9.787 1.00 86.94 146 VAL A CA 1
ATOM 1184 C C . VAL A 1 146 ? -21.740 -3.487 11.232 1.00 86.94 146 VAL A C 1
ATOM 1186 O O . VAL A 1 146 ? -22.724 -4.077 11.681 1.00 86.94 146 VAL A O 1
ATOM 1189 N N . ILE A 1 147 ? -21.045 -2.624 11.962 1.00 88.56 147 ILE A N 1
ATOM 1190 C CA . ILE A 1 147 ? -21.356 -2.306 13.348 1.00 88.56 147 ILE A CA 1
ATOM 1191 C C . ILE A 1 147 ? -22.483 -1.284 13.382 1.00 88.56 147 ILE A C 1
ATOM 1193 O O . ILE A 1 147 ? -22.439 -0.264 12.690 1.00 88.56 147 ILE A O 1
ATOM 1197 N N . ASP A 1 148 ? -23.465 -1.528 14.246 1.00 91.56 148 ASP A N 1
ATOM 1198 C CA . ASP A 1 148 ? -24.556 -0.608 14.524 1.00 91.56 148 ASP A CA 1
ATOM 1199 C C . ASP A 1 148 ? -24.344 0.169 15.836 1.00 91.56 148 ASP A C 1
ATOM 1201 O O . ASP A 1 148 ? -23.492 -0.138 16.679 1.00 91.56 148 ASP A O 1
ATOM 1205 N N . ALA A 1 149 ? -25.167 1.197 16.044 1.00 91.38 149 ALA A N 1
ATOM 1206 C CA . ALA A 1 149 ? -25.127 1.985 17.273 1.00 91.38 149 ALA A CA 1
ATOM 1207 C C . ALA A 1 149 ? -25.411 1.130 18.529 1.00 91.38 149 ALA A C 1
ATOM 1209 O O . ALA A 1 149 ? -24.893 1.413 19.611 1.00 91.38 149 ALA A O 1
ATOM 1210 N N . ALA A 1 150 ? -26.215 0.066 18.409 1.00 90.56 150 ALA A N 1
ATOM 1211 C CA . ALA A 1 150 ? -26.563 -0.801 19.532 1.00 90.56 150 ALA A CA 1
ATOM 1212 C C . ALA A 1 150 ? -25.355 -1.609 20.029 1.00 90.56 150 ALA A C 1
ATOM 1214 O O . ALA A 1 15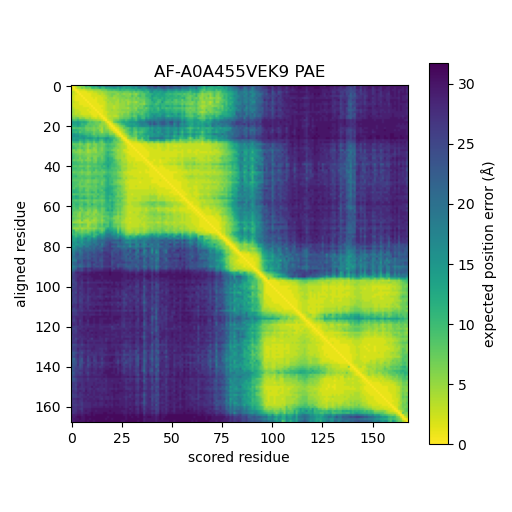0 ? -25.167 -1.768 21.239 1.00 90.56 150 ALA A O 1
ATOM 1215 N N . TYR A 1 151 ? -24.512 -2.087 19.116 1.00 88.88 151 TYR A N 1
ATOM 1216 C CA . TYR A 1 151 ? -23.258 -2.751 19.429 1.00 88.88 151 TYR A CA 1
ATOM 1217 C C . TYR A 1 151 ? -22.309 -1.810 20.171 1.00 88.88 151 TYR A C 1
ATOM 1219 O O . TYR A 1 151 ? -21.767 -2.178 21.220 1.00 88.88 151 TYR A O 1
ATOM 1227 N N . VAL A 1 152 ? -22.137 -0.581 19.673 1.00 88.00 152 VAL A N 1
ATOM 1228 C CA . VAL A 1 152 ? -21.274 0.422 20.315 1.00 88.00 152 VAL A CA 1
ATOM 1229 C C . VAL A 1 152 ? -21.759 0.709 21.733 1.00 88.00 152 VAL A C 1
ATOM 1231 O O . VAL A 1 152 ? -20.967 0.683 22.676 1.00 88.00 152 VAL A O 1
ATOM 1234 N N . LYS A 1 153 ? -23.072 0.875 21.915 1.00 89.06 153 LYS A N 1
ATOM 1235 C CA . LYS A 1 153 ? -23.686 1.092 23.228 1.00 89.06 153 LYS A CA 1
ATOM 1236 C C . LYS A 1 153 ? -23.387 -0.041 24.215 1.00 89.06 153 LYS A C 1
ATOM 1238 O O . LYS A 1 153 ? -22.988 0.224 25.351 1.00 89.06 153 LYS A O 1
ATOM 1243 N N . ARG A 1 154 ? -23.538 -1.305 23.794 1.00 87.94 154 ARG A N 1
ATOM 1244 C CA . ARG A 1 154 ? -23.195 -2.479 24.624 1.00 87.94 154 ARG A CA 1
ATOM 1245 C C . ARG A 1 154 ? -21.713 -2.490 24.994 1.00 87.94 154 ARG A C 1
ATOM 1247 O O . ARG A 1 154 ? -21.362 -2.768 26.137 1.00 87.94 154 ARG A O 1
ATOM 1254 N N . THR A 1 155 ? -20.850 -2.141 24.045 1.00 85.81 155 THR A N 1
ATOM 1255 C CA . THR A 1 155 ? -19.399 -2.090 24.259 1.00 85.81 155 THR A CA 1
ATOM 1256 C C . THR A 1 155 ? -19.012 -1.000 25.253 1.00 85.81 155 THR A C 1
ATOM 1258 O O . THR A 1 155 ? -18.238 -1.267 26.170 1.00 85.81 155 THR A O 1
ATOM 1261 N N . ARG A 1 156 ? -19.614 0.193 25.151 1.00 83.31 156 ARG A N 1
ATOM 1262 C CA . ARG A 1 156 ? -19.440 1.278 26.131 1.00 83.31 156 ARG A CA 1
ATOM 1263 C C . ARG A 1 156 ? -19.869 0.854 27.531 1.00 83.31 156 ARG A C 1
ATOM 1265 O O . ARG A 1 156 ? -19.162 1.143 28.490 1.00 83.31 156 ARG A O 1
ATOM 1272 N N . HIS A 1 157 ? -20.999 0.156 27.649 1.00 85.12 157 HIS A N 1
ATOM 1273 C CA . HIS A 1 157 ? -21.472 -0.349 28.937 1.00 85.12 157 HIS A CA 1
ATOM 1274 C C . HIS A 1 157 ? -20.473 -1.330 29.559 1.00 85.12 157 HIS A C 1
ATOM 1276 O O . HIS A 1 157 ? -20.075 -1.158 30.707 1.00 85.12 157 HIS A O 1
ATOM 1282 N N . ARG A 1 158 ? -19.994 -2.300 28.773 1.00 84.38 158 ARG A N 1
ATOM 1283 C CA . ARG A 1 158 ? -19.019 -3.293 29.236 1.00 84.38 158 ARG A CA 1
ATOM 1284 C C . ARG A 1 158 ? -17.680 -2.667 29.640 1.00 84.38 158 ARG A C 1
ATOM 1286 O O . ARG A 1 158 ? -17.106 -3.057 30.648 1.00 84.38 158 ARG A O 1
ATOM 1293 N N . LEU A 1 159 ? -17.177 -1.692 28.880 1.00 81.75 159 LEU A N 1
ATOM 1294 C CA . LEU A 1 159 ? -15.934 -0.990 29.231 1.00 81.75 159 LEU A CA 1
ATOM 1295 C C . LEU A 1 159 ? -16.093 -0.169 30.518 1.00 81.75 159 LEU A C 1
ATOM 1297 O O . LEU A 1 159 ? -15.188 -0.152 31.350 1.00 81.75 159 LEU A O 1
ATOM 1301 N N . LYS A 1 160 ? -17.264 0.444 30.727 1.00 80.62 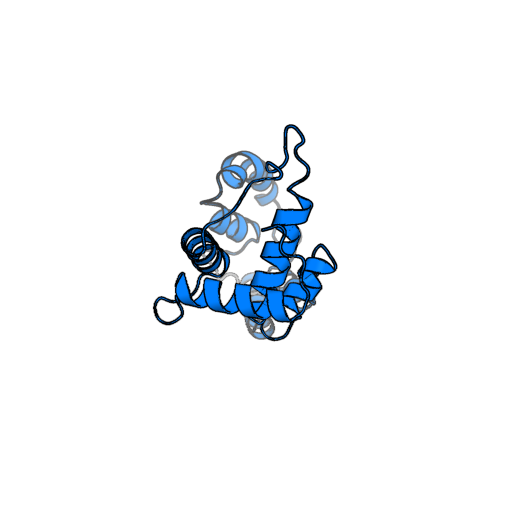160 LYS A N 1
ATOM 1302 C CA . LYS A 1 160 ? -17.597 1.135 31.978 1.00 80.62 160 LYS A CA 1
ATOM 1303 C C . LYS A 1 160 ? -17.601 0.187 33.181 1.00 80.62 160 LYS A C 1
ATOM 1305 O O . LYS A 1 160 ? -17.063 0.541 34.225 1.00 80.62 160 LYS A O 1
ATOM 1310 N N . GLU A 1 161 ? -18.170 -1.010 33.044 1.00 82.12 161 GLU A N 1
ATOM 1311 C CA . GLU A 1 161 ? -18.144 -2.040 34.099 1.00 82.12 161 GLU A CA 1
ATOM 1312 C C . GLU A 1 161 ? -16.719 -2.500 34.437 1.00 82.12 161 GLU A C 1
ATOM 1314 O O . GLU A 1 161 ? -16.431 -2.828 35.583 1.00 82.12 161 GLU A O 1
ATOM 1319 N N . GLN A 1 162 ? -15.810 -2.473 33.460 1.00 78.25 162 GLN A N 1
ATOM 1320 C CA . GLN A 1 162 ? -14.392 -2.808 33.631 1.00 78.25 162 GLN A CA 1
ATOM 1321 C C . GLN A 1 162 ? -13.556 -1.669 34.246 1.00 78.25 162 GLN A C 1
ATOM 1323 O O . GLN A 1 162 ? -12.339 -1.797 34.345 1.00 78.25 162 GLN A O 1
ATOM 1328 N N . GLY A 1 163 ? -14.180 -0.560 34.659 1.00 66.94 163 GLY A N 1
ATOM 1329 C CA . GLY A 1 163 ? -13.495 0.556 35.316 1.00 66.94 163 GLY A CA 1
ATOM 1330 C C . GLY A 1 163 ? -12.787 1.527 34.367 1.00 66.94 163 GLY A C 1
ATOM 1331 O O . GLY A 1 163 ? -12.029 2.374 34.835 1.00 66.94 163 GLY A O 1
ATOM 1332 N N . PHE A 1 164 ? -13.033 1.455 33.052 1.00 69.00 164 PHE A N 1
ATOM 1333 C CA . PHE A 1 164 ? -12.526 2.473 32.128 1.00 69.00 164 PHE A CA 1
ATOM 1334 C C . PHE A 1 164 ? -13.233 3.812 32.372 1.00 69.00 164 PHE A C 1
ATOM 1336 O O . PHE A 1 164 ? -14.466 3.878 32.420 1.00 69.00 164 PHE A O 1
ATOM 1343 N N . SER A 1 165 ? -12.432 4.874 32.533 1.00 56.94 165 SER A N 1
ATOM 1344 C CA . SER A 1 165 ? -12.881 6.241 32.824 1.00 56.94 165 SER A CA 1
ATOM 1345 C C . SER A 1 165 ? -14.008 6.663 31.883 1.00 56.94 165 SER A C 1
ATOM 1347 O O . SER A 1 165 ? -13.900 6.528 30.669 1.00 56.94 165 SER A O 1
ATOM 1349 N N . THR A 1 166 ? -15.115 7.157 32.440 1.00 51.81 166 THR A N 1
ATOM 1350 C CA . THR A 1 166 ? -16.343 7.493 31.704 1.00 51.81 166 THR A CA 1
ATOM 1351 C C . THR A 1 166 ? -16.425 8.953 31.261 1.00 51.81 166 THR A C 1
ATOM 1353 O O . THR A 1 166 ? -17.527 9.497 31.150 1.00 51.81 166 THR A O 1
ATOM 1356 N N . VAL A 1 167 ? -15.300 9.614 30.992 1.00 50.81 167 VAL A N 1
ATOM 1357 C CA . VAL A 1 167 ? -15.311 10.992 30.472 1.00 50.81 167 VAL A CA 1
ATOM 1358 C C . VAL A 1 167 ? -15.455 10.972 28.941 1.00 50.81 167 VAL A C 1
ATOM 1360 O O . VAL A 1 167 ? -14.653 11.505 28.186 1.00 50.81 167 VAL A O 1
ATOM 1363 N N . TRP A 1 168 ? -16.532 10.346 28.452 1.00 52.41 168 TRP A N 1
ATOM 1364 C CA . TRP A 1 168 ? -16.858 10.258 27.021 1.00 52.41 168 TRP A CA 1
ATOM 1365 C C . TRP A 1 168 ? -18.074 11.080 26.666 1.00 52.41 168 TRP A C 1
ATOM 1367 O O . TRP A 1 168 ? -19.169 10.835 27.234 1.00 52.41 168 TRP A O 1
#

Foldseek 3Di:
DLLVVLVVQVVVVVCVVPDPVDDDPADPAPVRVVCVVCVPPPCCVPPVNVVCVVVVPDDCVVPDRPSVVSVVVVPDPPDPDDPDPVSVCVVPPPPCDVLNVLLVVVVVLCVQCPCDPRGNPLQDDDQLQRVQVVCCVVVVDDPVPRDHSVNSVVSLVVVVVVVDDPSD

Solvent-accessible surface area (backbone atoms only — not comparable to full-atom values): 10156 Å² total; per-residue (Å²): 119,56,64,67,53,26,54,53,46,48,53,48,50,51,45,50,75,76,32,98,85,52,83,72,96,63,78,79,50,72,66,49,52,53,52,62,73,29,69,87,34,66,66,40,60,71,60,48,43,69,66,48,54,73,57,67,77,56,59,69,91,80,46,84,53,69,35,57,53,46,49,52,61,67,66,53,81,83,72,86,73,57,96,42,71,68,55,37,51,58,70,65,37,83,71,65,48,74,64,54,50,51,52,49,57,46,54,54,56,49,74,37,31,72,55,50,101,91,42,42,49,70,82,57,64,79,51,41,53,56,50,17,51,52,46,35,64,78,63,67,50,54,89,92,66,59,59,45,35,68,58,43,48,54,50,52,52,55,43,46,76,71,67,48,83,80,83,97

Mean predicted aligned error: 17.02 Å

Organism: NCBI:txid138074

Sequence (168 aa):
MSIRLAEMLERRSALLNHSGHFYCERMHSLTDFIDDVGEGNGLYQLYLKPELQPLKRYDLKYWPGIADILRSLGMEDVNVTCADEATEAIIKARRPSLMDFFRELFNRIDEHKTGHWYSLPRTFKLSDGALATICNITRDLPPDEVIDAAYVKRTRHRLKEQGFSTVW

pLDDT: mean 77.46, std 12.05, range [44.59, 94.88]

Secondary structure (DSSP, 8-state):
-HHHHHHHHHHHHHHHHH-TT---SS--SHHHHHHHHTTT-HHIIIIIHHHHGGGGGS-GGGS--HHHHHHHHHHS------SSHHHHHHHHSSS--HHHHHHHHHHHHHHT-S-STTS--TT----HHHHHHHHHHHHT--TTSPPPHHHHHHHHHHHHHTT-----